Protein AF-A0A9W6VK78-F1 (afdb_monomer_lite)

InterPro domains:
  IPR051917 Transposase/Integrase Enzymes [PTHR10948] (5-102)

Sequence (120 aa):
MVSGGNYWALRAQCWADRLRKRPNDRKILTSPKLAGAVADGLREKWSPMQIVRRLRREHPEDDSWWVSHETIYRTLFIQAKGTLRSEVREGLRRGRVQRRPRVFLGAGQPSRWRVRWRAR

Radius of gyration: 25.86 Å; chains: 1; bounding box: 52×33×96 Å

Secondary structure (DSSP, 8-state):
-------THHHHHHHHHHHHT-----HHHH-HHHHHHHHHHHHTT--HHHHHHHHHHH-SS-GGG---HHHHHHHHHHHTTSSTTHHHHHTSSS--SSPPPP----S----S--------

pLDDT: mean 70.78, std 17.79, range [32.41, 93.81]

Structure (mmCIF, N/CA/C/O backbone):
data_AF-A0A9W6VK78-F1
#
_entry.id   AF-A0A9W6VK78-F1
#
loop_
_atom_site.group_PDB
_atom_site.id
_atom_site.type_symbol
_atom_site.label_atom_id
_atom_site.label_alt_id
_atom_site.label_comp_id
_atom_site.label_asym_id
_atom_site.label_entity_id
_atom_site.label_seq_id
_atom_site.pdbx_PDB_ins_code
_atom_site.Cartn_x
_atom_site.Cartn_y
_atom_site.Cartn_z
_atom_site.occupancy
_atom_site.B_iso_or_equiv
_atom_site.auth_seq_id
_atom_site.auth_comp_id
_atom_site.auth_asym_id
_atom_site.auth_atom_id
_atom_site.pdbx_PDB_model_num
ATOM 1 N N . MET A 1 1 ? 40.427 -2.554 -46.859 1.00 38.41 1 MET A N 1
ATOM 2 C CA . MET A 1 1 ? 40.178 -1.418 -45.945 1.00 38.41 1 MET A CA 1
ATOM 3 C C . MET A 1 1 ? 39.104 -1.864 -44.969 1.00 38.41 1 MET A C 1
ATOM 5 O O . MET A 1 1 ? 37.967 -2.039 -45.382 1.00 38.41 1 MET A O 1
ATOM 9 N N . VAL A 1 2 ? 39.484 -2.216 -43.739 1.00 48.25 2 VAL A N 1
ATOM 10 C CA . VAL A 1 2 ? 38.560 -2.809 -42.759 1.00 48.25 2 VAL A CA 1
ATOM 11 C C . VAL A 1 2 ? 37.737 -1.679 -42.150 1.00 48.25 2 VAL A C 1
ATOM 13 O O . VAL A 1 2 ? 38.293 -0.796 -41.501 1.00 48.25 2 VAL A O 1
ATOM 16 N N . SER A 1 3 ? 36.432 -1.677 -42.417 1.00 51.03 3 SER A N 1
ATOM 17 C CA . SER A 1 3 ? 35.473 -0.742 -41.835 1.00 51.03 3 SER A CA 1
ATOM 18 C C . SER A 1 3 ? 35.590 -0.769 -40.312 1.00 51.03 3 SER A C 1
ATOM 20 O O . SER A 1 3 ? 35.324 -1.793 -39.682 1.00 51.03 3 SER A O 1
ATOM 22 N N . GLY A 1 4 ? 36.030 0.354 -39.738 1.00 52.66 4 GLY A N 1
ATOM 23 C CA . GLY A 1 4 ? 36.150 0.548 -38.299 1.00 52.66 4 GLY A CA 1
ATOM 24 C C . GLY A 1 4 ? 34.836 0.197 -37.610 1.00 52.66 4 GLY A C 1
ATOM 25 O O . GLY A 1 4 ? 33.775 0.687 -37.998 1.00 52.66 4 GLY A O 1
ATOM 26 N N . GLY A 1 5 ? 34.927 -0.707 -36.634 1.00 57.69 5 GLY A N 1
ATOM 27 C CA . GLY A 1 5 ? 33.796 -1.261 -35.905 1.00 57.69 5 GLY A CA 1
ATOM 28 C C . GLY A 1 5 ? 32.855 -0.164 -35.429 1.00 57.69 5 GLY A C 1
ATOM 29 O O . GLY A 1 5 ? 33.245 0.738 -34.691 1.00 57.69 5 GLY A O 1
ATOM 30 N N . ASN A 1 6 ? 31.608 -0.248 -35.883 1.00 62.41 6 ASN A N 1
ATOM 31 C CA . ASN A 1 6 ? 30.543 0.669 -35.512 1.00 62.41 6 ASN A CA 1
ATOM 32 C C . ASN A 1 6 ? 30.438 0.657 -33.978 1.00 62.41 6 ASN A C 1
ATOM 34 O O . ASN A 1 6 ? 30.142 -0.385 -33.407 1.00 62.41 6 ASN A O 1
ATOM 38 N N . TYR A 1 7 ? 30.760 1.753 -33.294 1.00 65.31 7 TYR A N 1
ATOM 39 C CA . TYR A 1 7 ? 30.822 1.816 -31.830 1.00 65.31 7 TYR A CA 1
ATOM 40 C C . TYR A 1 7 ? 29.409 2.010 -31.256 1.00 65.31 7 TYR A C 1
ATOM 42 O O . TYR A 1 7 ? 28.781 3.051 -31.435 1.00 65.31 7 TYR A O 1
ATOM 50 N N . TRP A 1 8 ? 28.886 0.997 -30.555 1.00 69.94 8 TRP A N 1
ATOM 51 C CA . TRP A 1 8 ? 27.502 0.956 -30.042 1.00 69.94 8 TRP A CA 1
ATOM 52 C C . TRP A 1 8 ? 27.285 1.770 -28.756 1.00 69.94 8 TRP A C 1
ATOM 54 O O . TRP A 1 8 ? 26.238 1.630 -28.124 1.00 69.94 8 TRP A O 1
ATOM 64 N N . ALA A 1 9 ? 28.222 2.625 -28.334 1.00 74.12 9 ALA A N 1
ATOM 65 C CA . ALA A 1 9 ? 28.111 3.303 -27.039 1.00 74.12 9 ALA A CA 1
ATOM 66 C C . ALA A 1 9 ? 26.905 4.229 -26.924 1.00 74.12 9 ALA A C 1
ATOM 68 O O . ALA A 1 9 ? 26.293 4.283 -25.865 1.00 74.12 9 ALA A O 1
ATOM 69 N N . LEU A 1 10 ? 26.501 4.892 -28.011 1.00 79.62 10 LEU A N 1
ATOM 70 C CA . LEU A 1 10 ? 25.277 5.698 -28.008 1.00 79.62 10 LEU A CA 1
ATOM 71 C C . LEU A 1 10 ? 24.036 4.830 -27.750 1.00 79.62 10 LEU A C 1
ATOM 73 O O . LEU A 1 10 ? 23.178 5.203 -26.954 1.00 79.62 10 LEU A O 1
ATOM 77 N N . ARG A 1 11 ? 23.965 3.627 -28.340 1.00 82.06 11 ARG A N 1
ATOM 78 C CA . ARG A 1 11 ? 22.892 2.668 -28.036 1.00 82.06 11 ARG A CA 1
ATOM 79 C C . ARG A 1 11 ? 22.997 2.167 -26.598 1.00 82.06 11 ARG A C 1
ATOM 81 O O . ARG A 1 11 ? 21.993 2.192 -25.897 1.00 82.06 11 ARG A O 1
ATOM 88 N N . ALA A 1 12 ? 24.180 1.765 -26.139 1.00 81.06 12 ALA A N 1
ATOM 89 C CA . ALA A 1 12 ? 24.381 1.296 -24.768 1.00 81.06 12 ALA A CA 1
ATOM 90 C C . ALA A 1 12 ? 23.970 2.358 -23.729 1.00 81.06 12 ALA A C 1
ATOM 92 O O . ALA A 1 12 ? 23.257 2.041 -22.776 1.00 81.06 12 ALA A O 1
ATOM 93 N N . GLN A 1 13 ? 24.323 3.625 -23.967 1.00 84.38 13 GLN A N 1
ATOM 94 C CA . GLN A 1 13 ? 23.947 4.760 -23.128 1.00 84.38 13 GLN A CA 1
ATOM 95 C C . GLN A 1 13 ? 22.430 4.997 -23.139 1.00 84.38 13 GLN A C 1
ATOM 97 O O . GLN A 1 13 ? 21.817 5.065 -22.076 1.00 84.38 13 GLN A O 1
ATOM 102 N N . CYS A 1 14 ? 21.787 5.017 -24.313 1.00 86.81 14 CYS A N 1
ATOM 103 C CA . CYS A 1 14 ? 20.328 5.135 -24.395 1.00 86.81 14 CYS A CA 1
ATOM 104 C C . CYS A 1 14 ? 19.600 4.002 -23.656 1.00 86.81 14 CYS A C 1
ATOM 106 O O . CYS A 1 14 ? 18.584 4.251 -23.008 1.00 86.81 14 CYS A O 1
ATOM 108 N N . TRP A 1 15 ? 20.096 2.764 -23.738 1.00 82.88 15 TRP A N 1
ATOM 109 C CA . TRP A 1 15 ? 19.541 1.626 -22.999 1.00 82.88 15 TRP A CA 1
ATOM 110 C C . TRP A 1 15 ? 19.713 1.795 -21.485 1.00 82.88 15 TRP A C 1
ATOM 112 O O . TRP A 1 15 ? 18.752 1.599 -20.737 1.00 82.88 15 TRP A O 1
ATOM 122 N N . ALA A 1 16 ? 20.894 2.227 -21.035 1.00 84.81 16 ALA A N 1
ATOM 123 C CA . ALA A 1 16 ? 21.168 2.505 -19.629 1.00 84.81 16 ALA A CA 1
ATOM 124 C C . ALA A 1 16 ? 20.252 3.607 -19.070 1.00 84.81 16 ALA A C 1
ATOM 126 O O . ALA A 1 16 ? 19.629 3.417 -18.025 1.00 84.81 16 ALA A O 1
ATOM 127 N N . ASP A 1 17 ? 20.084 4.716 -19.793 1.00 85.69 17 ASP A N 1
ATOM 128 C CA . ASP A 1 17 ? 19.213 5.823 -19.382 1.00 85.69 17 ASP A CA 1
ATOM 129 C C . ASP A 1 17 ? 17.734 5.420 -19.335 1.00 85.69 17 ASP A C 1
ATOM 131 O O . ASP A 1 17 ? 16.984 5.864 -18.461 1.00 85.69 17 ASP A O 1
ATOM 135 N N . ARG A 1 18 ? 17.304 4.524 -20.232 1.00 81.12 18 ARG A N 1
ATOM 136 C CA . ARG A 1 18 ? 15.942 3.971 -20.228 1.00 81.12 18 ARG A CA 1
ATOM 137 C C . ARG A 1 18 ? 15.699 3.091 -19.002 1.00 81.12 18 ARG A C 1
ATOM 139 O O . ARG A 1 18 ? 14.663 3.229 -18.355 1.00 81.12 18 ARG A O 1
ATOM 146 N N . LEU A 1 19 ? 16.662 2.241 -18.648 1.00 77.06 19 LEU A N 1
ATOM 147 C CA . LEU A 1 19 ? 16.586 1.356 -17.481 1.00 77.06 19 LEU A CA 1
ATOM 148 C C . LEU A 1 19 ? 16.729 2.114 -16.153 1.00 77.06 19 LEU A C 1
ATOM 150 O O . LEU A 1 19 ? 16.083 1.754 -15.166 1.00 77.06 19 LEU A O 1
ATOM 154 N N . ARG A 1 20 ? 17.510 3.202 -16.131 1.00 79.38 20 ARG A N 1
ATOM 155 C CA . ARG A 1 20 ? 17.716 4.070 -14.960 1.00 79.38 20 ARG A CA 1
ATOM 156 C C . ARG A 1 20 ? 16.421 4.700 -14.445 1.00 79.38 20 ARG A C 1
ATOM 158 O O . ARG A 1 20 ? 16.308 4.940 -13.247 1.00 79.38 20 ARG A O 1
ATOM 165 N N . LYS A 1 21 ? 15.430 4.921 -15.318 1.00 75.31 21 LYS A N 1
ATOM 166 C CA . LYS A 1 21 ? 14.112 5.465 -14.938 1.00 75.31 21 LYS A CA 1
ATOM 167 C C . LYS A 1 21 ? 13.346 4.565 -13.964 1.00 75.31 21 LYS A C 1
ATOM 169 O O . LYS A 1 21 ? 12.545 5.092 -13.202 1.00 75.31 21 LYS A O 1
ATOM 174 N N . ARG A 1 22 ? 13.590 3.245 -14.003 1.00 62.53 22 ARG A N 1
ATOM 175 C CA . ARG A 1 22 ? 13.048 2.184 -13.128 1.00 62.53 22 ARG A CA 1
ATOM 176 C C . ARG A 1 22 ? 11.730 2.559 -12.414 1.00 62.53 22 ARG A C 1
ATOM 178 O O . ARG A 1 22 ? 11.707 2.648 -11.182 1.00 62.53 22 ARG A O 1
ATOM 185 N N . PRO A 1 23 ? 10.645 2.805 -13.172 1.00 61.00 23 PRO A N 1
ATOM 186 C CA . PRO A 1 23 ? 9.366 3.173 -12.583 1.00 61.00 23 PRO A CA 1
ATOM 187 C C . PRO A 1 23 ? 8.902 2.039 -11.666 1.00 61.00 23 PRO A C 1
ATOM 189 O O . PRO A 1 23 ? 8.797 0.886 -12.077 1.00 61.00 23 PRO A O 1
ATOM 192 N N . ASN A 1 24 ? 8.704 2.351 -10.386 1.00 61.53 24 ASN A N 1
ATOM 193 C CA . ASN A 1 24 ? 8.134 1.420 -9.417 1.00 61.53 24 ASN A CA 1
ATOM 194 C C . ASN A 1 24 ? 6.644 1.734 -9.289 1.00 61.53 24 ASN A C 1
ATOM 196 O O . ASN A 1 24 ? 6.195 2.241 -8.256 1.00 61.53 24 ASN A O 1
ATOM 200 N N . ASP A 1 25 ? 5.906 1.490 -10.371 1.00 65.56 25 ASP A N 1
ATOM 201 C CA . ASP A 1 25 ? 4.457 1.634 -10.362 1.00 65.56 25 ASP A CA 1
ATOM 202 C C . ASP A 1 25 ? 3.892 0.567 -9.432 1.00 65.56 25 ASP A C 1
ATOM 204 O O . ASP A 1 25 ? 4.105 -0.638 -9.586 1.00 65.56 25 ASP A O 1
ATOM 208 N N . ARG A 1 26 ? 3.266 1.029 -8.354 1.00 74.06 26 ARG A N 1
ATOM 209 C CA . ARG A 1 26 ? 2.826 0.141 -7.284 1.00 74.06 26 ARG A CA 1
ATOM 210 C C . ARG A 1 26 ? 1.486 -0.447 -7.644 1.00 74.06 26 ARG A C 1
ATOM 212 O O . ARG A 1 26 ? 0.560 0.293 -7.947 1.00 74.06 26 ARG A O 1
ATOM 219 N N . LYS A 1 27 ? 1.350 -1.750 -7.415 1.00 79.75 27 LYS A N 1
ATOM 220 C CA . LYS A 1 27 ? 0.116 -2.517 -7.630 1.00 79.75 27 LYS A CA 1
ATOM 221 C C . LYS A 1 27 ? -1.143 -1.835 -7.071 1.00 79.75 27 LYS A C 1
ATOM 223 O O . LYS A 1 27 ? -2.159 -1.781 -7.751 1.00 79.75 27 LYS A O 1
ATOM 228 N N . ILE A 1 28 ? -1.038 -1.256 -5.869 1.00 82.38 28 ILE A N 1
ATOM 229 C CA . ILE A 1 28 ? -2.127 -0.523 -5.200 1.00 82.38 28 ILE A CA 1
ATOM 230 C C . ILE A 1 28 ? -2.506 0.763 -5.955 1.00 82.38 28 ILE A C 1
ATOM 232 O O . ILE A 1 28 ? -3.678 1.092 -6.026 1.00 82.38 28 ILE A O 1
ATOM 236 N N . LEU A 1 29 ? -1.542 1.488 -6.530 1.00 77.88 29 LEU A N 1
ATOM 237 C CA . LEU A 1 29 ? -1.809 2.729 -7.273 1.00 77.88 29 LEU A CA 1
ATOM 238 C C . LEU A 1 29 ? -2.352 2.451 -8.678 1.00 77.88 29 LEU A C 1
ATOM 240 O O . LEU A 1 29 ? -3.134 3.236 -9.198 1.00 77.88 29 LEU A O 1
ATOM 244 N N . THR A 1 30 ? -1.950 1.332 -9.278 1.00 83.31 30 THR A N 1
ATOM 245 C CA . THR A 1 30 ? -2.420 0.908 -10.601 1.00 83.31 30 THR A CA 1
ATOM 246 C C . THR A 1 30 ? -3.832 0.311 -10.553 1.00 83.31 30 THR A C 1
ATOM 248 O O . THR A 1 30 ? -4.555 0.379 -11.540 1.00 83.31 30 THR A O 1
ATOM 251 N N . SER A 1 31 ? -4.243 -0.264 -9.415 1.00 85.50 31 SER A N 1
ATOM 252 C CA . SER A 1 31 ? -5.496 -1.022 -9.295 1.00 85.50 31 SER A CA 1
ATOM 253 C C . SER A 1 31 ? -6.492 -0.334 -8.346 1.00 85.50 31 SER A C 1
ATOM 255 O O . SER A 1 31 ? -6.364 -0.484 -7.128 1.00 85.50 31 SER A O 1
ATOM 257 N N . PRO A 1 32 ? -7.529 0.361 -8.856 1.00 83.94 32 PRO A N 1
ATOM 258 C CA . PRO A 1 32 ? -8.466 1.110 -8.012 1.00 83.94 32 PRO A CA 1
ATOM 259 C C . PRO A 1 32 ? -9.299 0.214 -7.084 1.00 83.94 32 PRO A C 1
ATOM 261 O O . PRO A 1 32 ? -9.567 0.597 -5.949 1.00 83.94 32 PRO A O 1
ATOM 264 N N . LYS A 1 33 ? -9.649 -1.007 -7.517 1.00 88.94 33 LYS A N 1
ATOM 265 C CA . LYS A 1 33 ? -10.376 -1.985 -6.684 1.00 88.94 33 LYS A CA 1
ATOM 266 C C . LYS A 1 33 ? -9.587 -2.366 -5.427 1.00 88.94 33 LYS A C 1
ATOM 268 O O . LYS A 1 33 ? -10.114 -2.335 -4.320 1.00 88.94 33 LYS A O 1
ATOM 273 N N . LEU A 1 34 ? -8.299 -2.659 -5.605 1.00 88.44 34 LEU A N 1
ATOM 274 C CA . LEU A 1 34 ? -7.389 -3.002 -4.516 1.00 88.44 34 LEU A CA 1
ATOM 275 C C . LEU A 1 34 ? -7.164 -1.810 -3.576 1.00 88.44 34 LEU A C 1
ATOM 277 O O . LEU A 1 34 ? -7.123 -1.987 -2.362 1.00 88.44 34 LEU A O 1
ATOM 281 N N . ALA A 1 35 ? -7.039 -0.597 -4.124 1.00 86.56 35 ALA A N 1
ATOM 282 C CA . ALA A 1 35 ? -6.933 0.621 -3.325 1.00 86.56 35 ALA A CA 1
ATOM 283 C C . ALA A 1 35 ? -8.177 0.857 -2.456 1.00 86.56 35 ALA A C 1
ATOM 285 O O . ALA A 1 35 ? -8.026 1.192 -1.283 1.00 86.56 35 ALA A O 1
ATOM 286 N N . GLY A 1 36 ? -9.377 0.636 -3.006 1.00 86.00 36 GLY A N 1
ATOM 287 C CA . GLY A 1 36 ? -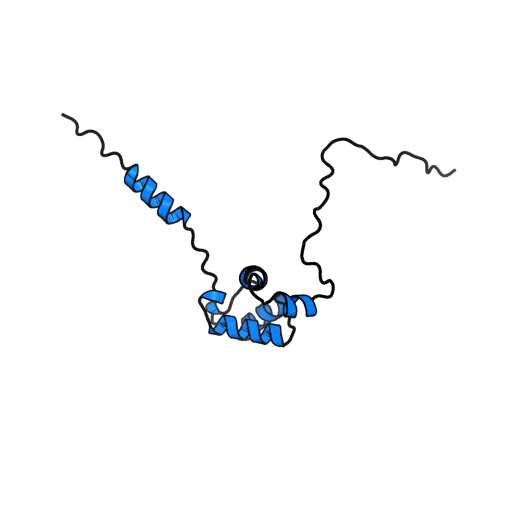10.643 0.733 -2.275 1.00 86.00 36 GLY A CA 1
ATOM 288 C C . GLY A 1 36 ? -10.700 -0.230 -1.091 1.00 86.00 36 GLY A C 1
ATOM 289 O O . GLY A 1 36 ? -10.829 0.213 0.044 1.00 86.00 36 GLY A O 1
ATOM 290 N N . ALA A 1 37 ? -10.452 -1.521 -1.325 1.00 89.69 37 ALA A N 1
ATOM 291 C CA . ALA A 1 37 ? -10.470 -2.527 -0.259 1.00 89.69 3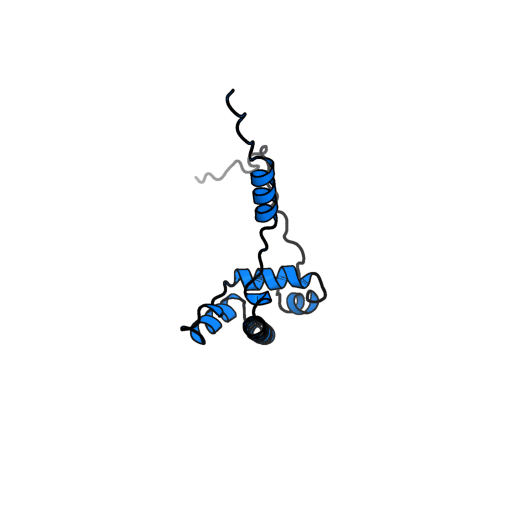7 ALA A CA 1
ATOM 292 C C . ALA A 1 37 ? -9.437 -2.251 0.854 1.00 89.69 37 ALA A C 1
ATOM 294 O O . ALA A 1 37 ? -9.702 -2.460 2.039 1.00 89.69 37 ALA A O 1
ATOM 295 N N . VAL A 1 38 ? -8.251 -1.743 0.493 1.00 88.25 38 VAL A N 1
ATOM 296 C CA . VAL A 1 38 ? -7.249 -1.306 1.479 1.00 88.25 38 VAL A CA 1
ATOM 297 C C . VAL A 1 38 ? -7.740 -0.082 2.259 1.00 88.25 38 VAL A C 1
ATOM 299 O O . VAL A 1 38 ? -7.543 -0.030 3.472 1.00 88.25 38 VAL A O 1
ATOM 302 N N . ALA A 1 39 ? -8.374 0.892 1.601 1.00 86.19 39 ALA A N 1
ATOM 303 C CA . ALA A 1 39 ? -8.923 2.080 2.253 1.00 86.19 39 ALA A CA 1
ATOM 304 C C . ALA A 1 39 ? -10.065 1.734 3.220 1.00 86.19 39 ALA A C 1
ATOM 306 O O . ALA A 1 39 ? -10.098 2.261 4.332 1.00 86.19 39 ALA A O 1
ATOM 307 N N . ASP A 1 40 ? -10.946 0.811 2.839 1.00 87.94 40 ASP A N 1
ATOM 308 C CA . ASP A 1 40 ? -12.048 0.345 3.682 1.00 87.94 40 ASP A CA 1
ATOM 309 C C . ASP A 1 40 ? -11.521 -0.394 4.918 1.00 87.94 40 ASP A C 1
ATOM 311 O O . ASP A 1 40 ? -11.866 -0.034 6.044 1.00 87.94 40 ASP A O 1
ATOM 315 N N . GLY A 1 41 ? -10.559 -1.308 4.742 1.00 88.31 41 GLY A N 1
ATOM 316 C CA . GLY A 1 41 ? -9.909 -1.983 5.869 1.00 88.31 41 GLY A CA 1
ATOM 317 C C . GLY A 1 41 ? -9.188 -1.022 6.827 1.00 88.31 41 GLY A C 1
ATOM 318 O O . GLY A 1 41 ? -9.176 -1.236 8.040 1.00 88.31 41 GLY A O 1
ATOM 319 N N . LEU A 1 42 ? -8.615 0.073 6.316 1.00 86.31 42 LEU A N 1
ATOM 320 C CA . LEU A 1 42 ? -8.018 1.118 7.155 1.00 86.31 42 LEU A CA 1
ATOM 321 C C . LEU A 1 42 ? -9.071 1.955 7.893 1.00 86.31 42 LEU A C 1
ATOM 323 O O . LEU A 1 42 ? -8.848 2.304 9.054 1.00 86.31 42 LEU A O 1
ATOM 327 N N . ARG A 1 43 ? -10.217 2.248 7.263 1.00 86.25 43 ARG A N 1
ATOM 328 C CA . ARG A 1 43 ? -11.350 2.947 7.897 1.00 86.25 43 ARG A CA 1
ATOM 329 C C . ARG A 1 43 ? -11.934 2.122 9.049 1.00 86.25 43 ARG A C 1
ATOM 331 O O . ARG A 1 43 ? -12.275 2.674 10.092 1.00 86.25 43 ARG A O 1
ATOM 338 N N . GLU A 1 44 ? -11.931 0.800 8.908 1.00 88.94 44 GLU A N 1
ATOM 339 C CA . GLU A 1 44 ? -12.283 -0.164 9.960 1.00 88.94 44 GLU A CA 1
ATOM 340 C C . GLU A 1 44 ? -11.175 -0.386 11.011 1.00 88.94 44 GLU A C 1
ATOM 342 O O . GLU A 1 44 ? -11.300 -1.232 11.898 1.00 88.94 44 GLU A O 1
ATOM 347 N N . LYS A 1 45 ? -10.088 0.397 10.955 1.00 87.75 45 LYS A N 1
ATOM 348 C CA . LYS A 1 45 ? -8.942 0.354 11.880 1.00 87.75 45 LYS A CA 1
ATOM 349 C C . LYS A 1 45 ? -8.182 -0.975 11.877 1.00 87.75 45 LYS A C 1
ATOM 351 O O . LYS A 1 45 ? -7.536 -1.321 12.871 1.00 87.75 45 LYS A O 1
ATOM 356 N N . TRP A 1 46 ? -8.201 -1.719 10.773 1.00 90.31 46 TRP A N 1
ATOM 357 C CA . TRP A 1 46 ? -7.376 -2.918 10.656 1.00 90.31 46 TRP A CA 1
ATOM 358 C C . TRP A 1 46 ? -5.902 -2.562 10.468 1.00 90.31 46 TRP A C 1
ATOM 360 O O . TRP A 1 46 ? -5.524 -1.620 9.770 1.00 90.31 46 TRP A O 1
ATOM 370 N N . SER A 1 47 ? -5.034 -3.380 11.059 1.00 89.12 47 SER A N 1
ATOM 371 C CA . SER A 1 47 ? -3.603 -3.346 10.777 1.00 89.12 47 SER A CA 1
ATOM 372 C C . SER A 1 47 ? -3.338 -3.751 9.320 1.00 89.12 47 SER A C 1
ATOM 374 O O . SER A 1 47 ? -3.978 -4.682 8.823 1.00 89.12 47 SER A O 1
ATOM 376 N N . PRO A 1 48 ? -2.333 -3.171 8.639 1.00 91.00 48 PRO A N 1
ATOM 377 C CA . PRO A 1 48 ? -1.934 -3.583 7.291 1.00 91.00 48 PRO A CA 1
ATOM 378 C C . PRO A 1 48 ? -1.698 -5.089 7.133 1.00 91.00 48 PRO A C 1
ATOM 380 O O . PRO A 1 48 ? -1.999 -5.660 6.088 1.00 91.00 48 PRO A O 1
ATOM 383 N N . MET A 1 49 ? -1.216 -5.770 8.178 1.00 92.81 49 MET A N 1
ATOM 384 C CA . MET A 1 49 ? -1.065 -7.227 8.149 1.00 92.81 49 MET A CA 1
ATOM 385 C C . MET A 1 49 ? -2.413 -7.968 8.161 1.00 92.81 49 MET A C 1
ATOM 387 O O . MET A 1 49 ? -2.529 -9.026 7.545 1.00 92.81 49 MET A O 1
ATOM 391 N N . GLN A 1 50 ? -3.430 -7.430 8.838 1.00 93.81 50 GLN A N 1
ATOM 392 C CA . GLN A 1 50 ? -4.784 -7.994 8.843 1.00 93.81 50 GLN A CA 1
ATOM 393 C C . GLN A 1 50 ? -5.454 -7.812 7.481 1.00 93.81 50 GLN A C 1
ATOM 395 O O . GLN A 1 50 ? -6.008 -8.777 6.964 1.00 93.81 50 GLN A O 1
ATOM 400 N N . ILE A 1 51 ? -5.310 -6.631 6.871 1.00 91.38 51 ILE A N 1
ATOM 401 C CA . ILE A 1 51 ? -5.825 -6.339 5.525 1.00 91.38 51 ILE A CA 1
ATOM 402 C C . ILE A 1 51 ? -5.285 -7.366 4.521 1.00 91.38 51 ILE A C 1
ATOM 404 O O . ILE A 1 51 ? -6.056 -8.042 3.853 1.00 91.38 51 ILE A O 1
ATOM 408 N N . VAL A 1 52 ? -3.966 -7.589 4.486 1.00 93.06 52 VAL A N 1
ATOM 409 C CA . VAL A 1 52 ? -3.350 -8.569 3.568 1.00 93.06 52 VAL A CA 1
ATOM 410 C C . VAL A 1 52 ? -3.862 -9.989 3.785 1.00 93.06 52 VAL A C 1
ATOM 412 O O . VAL A 1 52 ? -4.132 -10.708 2.824 1.00 93.06 52 VAL A O 1
ATOM 415 N N . ARG A 1 53 ? -3.977 -10.419 5.047 1.00 93.81 53 ARG A N 1
ATOM 416 C CA . ARG A 1 53 ? -4.479 -11.762 5.370 1.00 93.81 53 ARG A CA 1
ATOM 417 C C . ARG A 1 53 ? -5.923 -11.944 4.918 1.00 93.81 53 ARG A C 1
ATOM 419 O O . ARG A 1 53 ? -6.274 -13.036 4.488 1.00 93.81 53 ARG A O 1
ATOM 426 N N . ARG A 1 54 ? -6.734 -10.892 5.026 1.00 93.75 54 ARG A N 1
ATOM 427 C CA . ARG A 1 54 ? -8.139 -10.915 4.636 1.00 93.75 54 ARG A CA 1
ATOM 428 C C . ARG A 1 54 ? -8.297 -10.931 3.118 1.00 93.75 54 ARG A C 1
ATOM 430 O O . ARG A 1 54 ? -8.938 -11.840 2.615 1.00 93.75 54 ARG A O 1
ATOM 437 N N . LEU A 1 55 ? -7.576 -10.063 2.404 1.00 92.19 55 LEU A N 1
ATOM 438 C CA . LEU A 1 55 ? -7.554 -10.045 0.934 1.00 92.19 55 LEU A CA 1
ATOM 439 C C . LEU A 1 55 ? -7.139 -11.402 0.349 1.00 92.19 55 LEU A C 1
ATOM 441 O O . LEU A 1 55 ? -7.749 -11.879 -0.597 1.00 92.19 55 LEU A O 1
ATOM 445 N N . ARG A 1 56 ? -6.145 -12.071 0.948 1.00 91.44 56 ARG A N 1
ATOM 446 C CA . ARG A 1 56 ? -5.737 -13.428 0.539 1.00 91.44 56 ARG A CA 1
ATOM 447 C C . ARG A 1 56 ? -6.765 -14.515 0.840 1.00 91.44 56 ARG A C 1
ATOM 449 O O . ARG A 1 56 ? -6.740 -15.553 0.193 1.00 91.44 56 ARG A O 1
ATOM 456 N N . ARG A 1 57 ? -7.605 -14.321 1.858 1.00 91.75 57 ARG A N 1
ATOM 457 C CA . ARG A 1 57 ? -8.662 -15.271 2.221 1.00 91.75 57 ARG A CA 1
ATOM 458 C C . ARG A 1 57 ? -9.900 -15.084 1.345 1.00 91.75 57 ARG A C 1
ATOM 460 O O . ARG A 1 57 ? -10.545 -16.069 1.023 1.00 91.75 57 ARG A O 1
ATOM 467 N N . GLU A 1 58 ? -10.224 -13.840 1.008 1.00 91.25 58 GLU A N 1
ATOM 468 C CA . GLU A 1 58 ? -11.384 -13.473 0.189 1.00 91.25 58 GLU A CA 1
ATOM 469 C C . GLU A 1 58 ? -11.124 -13.691 -1.308 1.00 91.25 58 GLU A C 1
ATOM 471 O O . GLU A 1 58 ? -12.058 -14.008 -2.035 1.00 91.25 58 GLU A O 1
ATOM 476 N N . HIS A 1 59 ? -9.864 -13.587 -1.750 1.00 88.69 59 HIS A N 1
ATOM 477 C CA . HIS A 1 59 ? -9.454 -13.784 -3.145 1.00 88.69 59 HIS A CA 1
ATOM 478 C C . HIS A 1 59 ? -8.257 -14.748 -3.258 1.00 88.69 59 HIS A C 1
ATOM 480 O O . HIS A 1 59 ? -7.125 -14.317 -3.527 1.00 88.69 59 HIS A O 1
ATOM 486 N N . PRO A 1 60 ? -8.456 -16.055 -3.008 1.00 88.88 60 PRO A N 1
ATOM 487 C CA . PRO A 1 60 ? -7.387 -17.038 -3.138 1.00 88.88 60 PRO A CA 1
ATOM 488 C C . PRO A 1 60 ? -7.042 -17.355 -4.603 1.00 88.88 60 PRO A C 1
ATOM 490 O O . PRO A 1 60 ? -5.906 -17.728 -4.871 1.00 88.88 60 PRO A O 1
ATOM 493 N N . GLU A 1 61 ? -7.977 -17.184 -5.541 1.00 89.12 61 GLU A N 1
ATOM 494 C CA . GLU A 1 61 ? -7.775 -17.466 -6.973 1.00 89.12 61 GLU A CA 1
ATOM 495 C C . GLU A 1 61 ? -7.183 -16.313 -7.802 1.00 89.12 61 GLU A C 1
ATOM 497 O O . GLU A 1 61 ? -6.766 -16.539 -8.937 1.00 89.12 61 GLU A O 1
ATOM 502 N N . ASP A 1 62 ? -7.129 -15.089 -7.268 1.00 87.44 62 ASP A N 1
ATOM 503 C CA . ASP A 1 62 ? -6.648 -13.917 -8.009 1.00 87.44 62 ASP A CA 1
ATOM 504 C C . ASP A 1 62 ? -5.438 -13.260 -7.326 1.00 87.44 62 ASP A C 1
ATOM 506 O O . ASP A 1 62 ? -5.540 -12.474 -6.376 1.00 87.44 62 ASP A O 1
ATOM 510 N N . ASP A 1 63 ? -4.261 -13.535 -7.893 1.00 84.44 63 ASP A N 1
ATOM 511 C CA . ASP A 1 63 ? -2.971 -12.984 -7.476 1.00 84.44 63 ASP A CA 1
ATOM 512 C C . ASP A 1 63 ? -2.921 -11.451 -7.540 1.00 84.44 63 ASP A C 1
ATOM 514 O O . ASP A 1 63 ? -2.057 -10.820 -6.915 1.00 84.44 63 ASP A O 1
ATOM 518 N N . SER A 1 64 ? -3.824 -10.803 -8.282 1.00 85.00 64 SER A N 1
ATOM 519 C CA . SER A 1 64 ? -3.916 -9.342 -8.364 1.00 85.00 64 SER A CA 1
ATOM 520 C C . SER A 1 64 ? -4.181 -8.713 -6.995 1.00 85.00 64 SER A C 1
ATOM 522 O O . SER A 1 64 ? -3.658 -7.630 -6.714 1.00 85.00 64 SER A O 1
ATOM 524 N N . TRP A 1 65 ? -4.875 -9.432 -6.107 1.00 86.25 65 TRP A N 1
ATOM 525 C CA . TRP A 1 65 ? -5.180 -9.017 -4.734 1.00 86.25 65 TRP A CA 1
ATOM 526 C C . TRP A 1 65 ? -4.031 -9.237 -3.756 1.00 86.25 65 TRP A C 1
ATOM 528 O O . TRP A 1 65 ? -4.021 -8.694 -2.648 1.00 86.25 65 TRP A O 1
ATOM 538 N N . TRP A 1 66 ? -3.028 -10.020 -4.151 1.00 89.56 66 TRP A N 1
ATOM 539 C CA . TRP A 1 66 ? -1.930 -10.370 -3.271 1.00 89.56 66 TRP A CA 1
ATOM 540 C C . TRP A 1 66 ? -0.928 -9.220 -3.215 1.00 89.56 66 TRP A C 1
ATOM 542 O O . TRP A 1 66 ? -0.157 -8.965 -4.146 1.00 89.56 66 TRP A O 1
ATOM 552 N N . VAL A 1 67 ? -0.930 -8.523 -2.081 1.00 88.75 67 VAL A N 1
ATOM 553 C CA . VAL A 1 67 ? 0.020 -7.459 -1.753 1.00 88.75 67 VAL A CA 1
ATOM 554 C C . VAL A 1 67 ? 0.707 -7.720 -0.424 1.00 88.75 67 VAL A C 1
ATOM 556 O O . VAL A 1 67 ? 0.142 -8.313 0.488 1.00 88.75 67 VAL A O 1
ATOM 559 N N . SER A 1 68 ? 1.950 -7.255 -0.300 1.00 89.12 68 SER A N 1
ATOM 560 C CA . SER A 1 68 ? 2.648 -7.258 0.983 1.00 89.12 68 SER A CA 1
ATOM 561 C C . SER A 1 68 ? 2.133 -6.128 1.875 1.00 89.12 68 SER A C 1
ATOM 563 O O . SER A 1 68 ? 1.810 -5.038 1.397 1.00 89.12 68 SER A O 1
ATOM 565 N N . HIS A 1 69 ? 2.138 -6.353 3.188 1.00 86.94 69 HIS A N 1
ATOM 566 C CA . HIS A 1 69 ? 1.790 -5.329 4.176 1.00 86.94 69 HIS A CA 1
ATOM 567 C C . HIS A 1 69 ? 2.777 -4.155 4.118 1.00 86.94 69 HIS A C 1
ATOM 569 O O . HIS A 1 69 ? 2.398 -3.014 4.363 1.00 86.94 69 HIS A O 1
ATOM 575 N N . GLU A 1 70 ? 4.016 -4.412 3.692 1.00 87.12 70 GLU A N 1
ATOM 576 C CA . GLU A 1 70 ? 5.006 -3.365 3.452 1.00 87.12 70 GLU A CA 1
ATOM 577 C C . GLU A 1 70 ? 4.648 -2.485 2.248 1.00 87.12 70 GLU A C 1
ATOM 579 O O . GLU A 1 70 ? 4.935 -1.290 2.248 1.00 87.12 70 GLU A O 1
ATOM 584 N N . THR A 1 71 ? 3.949 -3.029 1.243 1.00 88.12 71 THR A N 1
ATOM 585 C CA . THR A 1 71 ? 3.416 -2.231 0.128 1.00 88.12 71 THR A CA 1
ATOM 586 C C . THR A 1 71 ? 2.348 -1.263 0.632 1.00 88.12 71 THR A C 1
ATOM 588 O O . THR A 1 71 ? 2.390 -0.094 0.257 1.00 88.12 71 THR A O 1
ATOM 591 N N . ILE A 1 72 ? 1.463 -1.717 1.529 1.00 85.69 72 ILE A N 1
ATOM 592 C CA . ILE A 1 72 ? 0.435 -0.878 2.169 1.00 85.69 72 ILE A CA 1
ATOM 593 C C . ILE A 1 72 ? 1.085 0.211 3.034 1.00 85.69 72 ILE A C 1
ATOM 595 O O . ILE A 1 72 ? 0.728 1.384 2.928 1.00 85.69 72 ILE A O 1
ATOM 599 N N . TYR A 1 73 ? 2.094 -0.128 3.844 1.00 87.56 73 TYR A N 1
ATOM 600 C CA . TYR A 1 73 ? 2.851 0.877 4.599 1.00 87.56 73 TYR A CA 1
ATOM 601 C C . TYR A 1 73 ? 3.501 1.900 3.675 1.00 87.56 73 TYR A C 1
ATOM 603 O O . TYR A 1 73 ? 3.390 3.108 3.874 1.00 87.56 73 TYR A O 1
ATOM 611 N N . ARG A 1 74 ? 4.162 1.431 2.624 1.00 81.44 74 ARG A N 1
ATOM 612 C CA . ARG A 1 74 ? 4.866 2.290 1.685 1.00 81.44 74 ARG A CA 1
ATOM 613 C C . ARG A 1 74 ? 3.904 3.208 0.919 1.00 81.44 74 ARG A C 1
ATOM 615 O O . ARG A 1 74 ? 4.282 4.344 0.641 1.00 81.44 74 ARG A O 1
ATOM 622 N N . THR A 1 75 ? 2.680 2.777 0.601 1.00 78.62 75 THR A N 1
ATOM 623 C CA . THR A 1 75 ? 1.646 3.664 0.037 1.00 78.62 75 THR A CA 1
ATOM 624 C C . THR A 1 75 ? 1.143 4.666 1.059 1.00 78.62 75 THR A C 1
ATOM 626 O O . THR A 1 75 ? 1.091 5.844 0.728 1.00 78.62 75 THR A O 1
ATOM 629 N N . LEU A 1 76 ? 0.891 4.246 2.301 1.00 75.94 76 LEU A N 1
ATOM 630 C CA . LEU A 1 76 ? 0.493 5.150 3.381 1.00 75.94 76 LEU A CA 1
ATOM 631 C C . LEU A 1 76 ? 1.529 6.255 3.592 1.00 75.94 76 LEU A C 1
ATOM 633 O O . LEU A 1 76 ? 1.191 7.429 3.566 1.00 75.94 76 LEU A O 1
ATOM 637 N N . PHE A 1 77 ? 2.808 5.910 3.724 1.00 67.56 77 PHE A N 1
ATOM 638 C CA . PHE A 1 77 ? 3.847 6.885 4.062 1.00 67.56 77 PHE A CA 1
ATOM 639 C C . PHE A 1 77 ? 4.309 7.760 2.891 1.00 67.56 77 PHE A C 1
ATOM 641 O O . PHE A 1 77 ? 4.806 8.862 3.121 1.00 67.56 77 PHE A O 1
ATOM 648 N N . ILE A 1 78 ? 4.177 7.293 1.646 1.00 62.81 78 ILE A N 1
ATOM 649 C CA . ILE A 1 78 ? 4.620 8.052 0.465 1.00 62.81 78 ILE A CA 1
ATOM 650 C C . ILE A 1 78 ? 3.492 8.909 -0.107 1.00 62.81 78 ILE A C 1
ATOM 652 O O . ILE A 1 78 ? 3.777 10.018 -0.551 1.00 62.81 78 ILE A O 1
ATOM 656 N N . GLN A 1 79 ? 2.237 8.450 -0.033 1.00 54.53 79 GLN A N 1
ATOM 657 C CA . GLN A 1 79 ? 1.070 9.251 -0.419 1.00 54.53 79 GLN A CA 1
ATOM 658 C C . GLN A 1 79 ? 0.650 10.239 0.686 1.00 54.53 79 GLN A C 1
ATOM 660 O O . GLN A 1 79 ? 0.208 11.337 0.371 1.00 54.53 79 GLN A O 1
ATOM 665 N N . ALA A 1 80 ? 0.918 9.964 1.973 1.00 50.88 80 ALA A N 1
ATOM 666 C CA . ALA A 1 80 ? 0.684 10.924 3.068 1.00 50.88 80 ALA A CA 1
ATOM 667 C C . ALA A 1 80 ? 1.620 12.154 3.071 1.00 50.88 80 ALA A C 1
ATOM 669 O O . ALA A 1 80 ? 1.663 12.904 4.050 1.00 50.88 80 ALA A 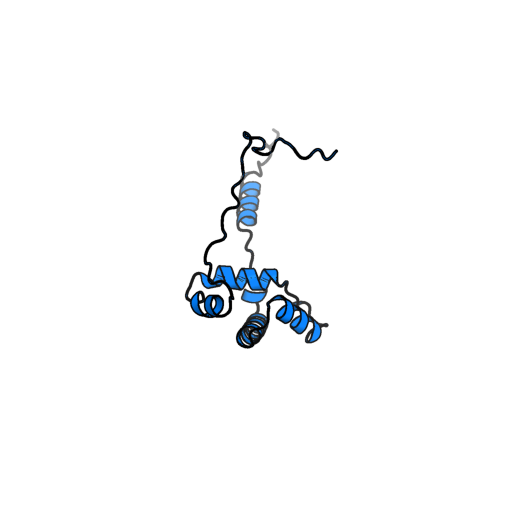O 1
ATOM 670 N N . LYS A 1 81 ? 2.377 12.399 1.990 1.00 49.91 81 LYS A N 1
ATOM 671 C CA . LYS A 1 81 ? 3.055 13.686 1.777 1.00 49.91 81 LYS A CA 1
ATOM 672 C C . LYS A 1 81 ? 2.078 14.839 1.492 1.00 49.91 81 LYS A C 1
ATOM 674 O O . LYS A 1 81 ? 2.492 15.984 1.622 1.00 49.91 81 LYS A O 1
ATOM 679 N N . GLY A 1 82 ? 0.805 14.560 1.200 1.00 48.97 82 GLY A N 1
ATOM 680 C CA . GLY A 1 82 ? -0.279 15.546 1.176 1.00 48.97 82 GLY A CA 1
ATOM 681 C C . GLY A 1 82 ? -1.432 15.090 2.069 1.00 48.97 82 GLY A C 1
ATOM 682 O O . GLY A 1 82 ? -1.942 13.994 1.875 1.00 48.97 82 GLY A O 1
ATOM 683 N N . THR A 1 83 ? -1.767 15.910 3.072 1.00 43.81 83 THR A N 1
ATOM 684 C CA . THR A 1 83 ? -2.967 15.904 3.950 1.00 43.81 83 THR A CA 1
ATOM 685 C C . THR A 1 83 ? -3.318 14.652 4.782 1.00 43.81 83 THR A C 1
ATOM 687 O O . THR A 1 83 ? -3.795 14.814 5.904 1.00 43.81 83 THR A O 1
ATOM 690 N N . LEU A 1 84 ? -2.972 13.425 4.377 1.00 50.19 84 LEU A N 1
ATOM 691 C CA . LEU A 1 84 ? -3.238 12.171 5.114 1.00 50.19 84 LEU A CA 1
ATOM 692 C C . LEU A 1 84 ? -2.241 11.904 6.267 1.00 50.19 84 LEU A C 1
ATOM 694 O O . LEU A 1 84 ? -1.864 10.771 6.563 1.00 50.19 84 LEU A O 1
ATOM 698 N N . ARG A 1 85 ? -1.742 12.964 6.909 1.00 52.03 85 ARG A N 1
ATOM 699 C CA . ARG A 1 85 ? -0.917 12.863 8.123 1.00 52.03 85 ARG A CA 1
ATOM 700 C C . ARG A 1 85 ? -1.745 12.944 9.400 1.00 52.03 85 ARG A C 1
ATOM 702 O O . ARG A 1 85 ? -1.257 12.472 10.419 1.00 52.03 85 ARG A O 1
ATOM 709 N N . SER A 1 86 ? -2.952 13.514 9.367 1.00 51.41 86 SER A N 1
ATOM 710 C CA . SER A 1 86 ? -3.775 13.680 10.575 1.00 51.41 86 SER A CA 1
ATOM 711 C C . SER A 1 86 ? -4.474 12.387 10.996 1.00 51.41 86 SER A C 1
ATOM 713 O O . SER A 1 86 ? -4.259 11.939 12.117 1.00 51.41 86 SER A O 1
ATOM 715 N N . GLU A 1 87 ? -5.198 11.719 10.094 1.00 55.06 87 GLU A N 1
ATOM 716 C CA . GLU A 1 87 ? -5.994 10.522 10.436 1.00 55.06 87 GLU A CA 1
ATOM 717 C C . GLU A 1 87 ? -5.118 9.316 10.825 1.00 55.06 87 GLU A C 1
ATOM 719 O O . GLU A 1 87 ? -5.363 8.633 11.819 1.00 55.06 87 GLU A O 1
ATOM 724 N N . VAL A 1 88 ? -4.010 9.098 10.106 1.00 56.09 88 VAL A N 1
ATOM 725 C CA . VAL A 1 88 ? -3.040 8.035 10.433 1.00 56.09 88 VAL A CA 1
ATOM 726 C C . VAL A 1 88 ? -2.287 8.342 11.736 1.00 56.09 88 VAL A C 1
ATOM 728 O O . VAL A 1 88 ? -1.903 7.424 12.458 1.00 56.09 88 VAL A O 1
ATOM 731 N N . ARG A 1 89 ? -2.081 9.621 12.082 1.00 52.06 89 ARG A N 1
ATOM 732 C CA . ARG A 1 89 ? -1.457 10.023 13.356 1.00 52.06 89 ARG A CA 1
ATOM 733 C C . ARG A 1 89 ? -2.385 9.782 14.542 1.00 52.06 89 ARG A C 1
ATOM 735 O O . ARG A 1 89 ? -1.888 9.414 15.603 1.00 52.06 89 ARG A O 1
ATOM 742 N N . GLU A 1 90 ? -3.686 9.967 14.357 1.00 56.50 90 GLU A N 1
ATOM 743 C CA . GLU A 1 90 ? -4.706 9.771 15.389 1.00 56.50 90 GLU A CA 1
ATOM 744 C C . GLU A 1 90 ? -4.919 8.281 15.720 1.00 56.50 90 GLU A C 1
ATOM 746 O O . GLU A 1 90 ? -5.143 7.922 16.873 1.00 56.50 90 GLU A O 1
ATOM 751 N N . GLY A 1 91 ? -4.717 7.390 14.741 1.00 60.84 91 GLY A N 1
ATOM 752 C CA . GLY A 1 91 ? -4.733 5.935 14.946 1.00 60.84 91 GLY A CA 1
ATOM 753 C C . GLY A 1 91 ? -3.466 5.336 15.584 1.00 60.84 91 GLY A C 1
ATOM 754 O O . GLY A 1 91 ? -3.465 4.164 15.969 1.00 60.84 91 GLY A O 1
ATOM 755 N N . LEU A 1 92 ? -2.370 6.096 15.713 1.00 59.34 92 LEU A N 1
ATOM 756 C CA . LEU A 1 92 ? -1.100 5.606 16.261 1.00 59.34 92 LEU A CA 1
ATOM 757 C C . LEU A 1 92 ? -0.956 5.961 17.747 1.00 59.34 92 LEU A C 1
ATOM 759 O O . LEU A 1 92 ? -0.864 7.125 18.123 1.00 59.34 92 LEU A O 1
ATOM 763 N N . ARG A 1 93 ? -0.759 4.947 18.603 1.00 61.91 93 ARG A N 1
ATOM 764 C CA . ARG A 1 93 ? -0.551 5.104 20.063 1.00 61.91 93 ARG A CA 1
ATOM 765 C C . ARG A 1 93 ? 0.626 6.022 20.446 1.00 61.91 93 ARG A C 1
ATOM 767 O O . ARG A 1 93 ? 0.738 6.451 21.590 1.00 61.91 93 ARG A O 1
ATOM 774 N N . ARG A 1 94 ? 1.549 6.297 19.518 1.00 58.06 94 ARG A N 1
ATOM 775 C CA . ARG A 1 94 ? 2.642 7.265 19.689 1.00 58.06 94 ARG A CA 1
ATOM 776 C C . ARG A 1 94 ? 2.726 8.150 18.447 1.00 58.06 94 ARG A C 1
ATOM 778 O O . ARG A 1 94 ? 3.243 7.716 17.423 1.00 58.06 94 ARG A O 1
ATOM 785 N N . GLY A 1 95 ? 2.288 9.404 18.561 1.00 57.62 95 GLY A N 1
ATOM 786 C CA . GLY A 1 95 ? 2.240 10.394 17.474 1.00 57.62 95 GLY A CA 1
ATOM 787 C C . GLY A 1 95 ? 3.597 10.947 17.013 1.00 57.62 95 GLY A C 1
ATOM 788 O O . GLY A 1 95 ? 3.730 12.155 16.810 1.00 57.62 95 GLY A O 1
ATOM 789 N N . ARG A 1 96 ? 4.632 10.107 16.886 1.00 60.78 96 ARG A N 1
ATOM 790 C CA . ARG A 1 96 ? 5.969 10.541 16.453 1.00 60.78 96 ARG A CA 1
ATOM 791 C C . ARG A 1 96 ? 6.094 10.534 14.934 1.00 60.78 96 ARG A C 1
ATOM 793 O O . ARG A 1 96 ? 5.957 9.504 14.291 1.00 60.78 96 ARG A O 1
ATOM 800 N N . VAL A 1 97 ? 6.443 11.700 14.398 1.00 56.09 97 VAL A N 1
ATOM 801 C CA . VAL A 1 97 ? 6.584 11.979 12.959 1.00 56.09 97 VAL A CA 1
ATOM 802 C C . VAL A 1 97 ? 7.967 11.587 12.409 1.00 56.09 97 VAL A C 1
ATOM 804 O O . VAL A 1 97 ? 8.138 11.431 11.204 1.00 56.09 97 VAL A O 1
ATOM 807 N N . GLN A 1 98 ? 8.959 11.409 13.284 1.00 57.41 98 GLN A N 1
ATOM 808 C CA . GLN A 1 98 ? 10.349 11.110 12.933 1.00 57.41 98 GLN A CA 1
ATOM 809 C C . GLN A 1 98 ? 10.885 9.962 13.796 1.00 57.41 98 GLN A C 1
ATOM 811 O O . GLN A 1 98 ? 10.616 9.877 15.002 1.00 57.41 98 GLN A O 1
ATOM 816 N N . ARG A 1 99 ? 11.668 9.074 13.176 1.00 58.47 99 ARG A N 1
ATOM 817 C CA . ARG A 1 99 ? 12.376 7.990 13.865 1.00 58.47 99 ARG A CA 1
ATOM 818 C C . ARG A 1 99 ? 13.536 8.599 14.654 1.00 58.47 99 ARG A C 1
ATOM 820 O O . ARG A 1 99 ? 14.252 9.446 14.133 1.00 58.47 99 ARG A O 1
ATOM 827 N N . ARG A 1 100 ? 13.747 8.177 15.909 1.00 64.62 100 ARG A N 1
ATOM 828 C CA . ARG A 1 100 ? 14.962 8.588 16.631 1.00 64.62 100 ARG A CA 1
ATOM 829 C C . ARG A 1 100 ? 16.176 7.976 15.928 1.00 64.62 100 ARG A C 1
ATOM 831 O O . ARG A 1 100 ? 16.160 6.758 15.710 1.00 64.62 100 ARG A O 1
ATOM 838 N N . PRO A 1 101 ? 17.204 8.771 15.590 1.00 58.06 101 PRO A N 1
ATOM 839 C CA . PRO A 1 101 ? 18.461 8.207 15.138 1.00 58.06 101 PRO A CA 1
ATOM 840 C C . PRO A 1 101 ? 18.979 7.272 16.235 1.00 58.06 101 PRO A C 1
ATOM 842 O O . PRO A 1 101 ? 18.966 7.616 17.420 1.00 58.06 101 PRO A O 1
ATOM 845 N N . ARG A 1 102 ? 19.377 6.055 15.853 1.00 63.91 102 ARG A N 1
ATOM 846 C CA . ARG A 1 102 ? 20.214 5.240 16.733 1.00 63.91 102 ARG A CA 1
ATOM 847 C C . ARG A 1 102 ? 21.544 5.971 16.783 1.00 63.91 102 ARG A C 1
ATOM 849 O O . ARG A 1 102 ? 22.167 6.138 15.740 1.00 63.91 102 ARG A O 1
ATOM 856 N N . VAL A 1 103 ? 21.925 6.447 17.965 1.00 63.88 103 VAL A N 1
ATOM 857 C CA . VAL A 1 103 ? 23.283 6.932 18.199 1.00 63.88 103 VAL A CA 1
ATOM 858 C C . VAL A 1 103 ? 24.192 5.755 17.873 1.00 63.88 103 VAL A C 1
ATOM 860 O O . VAL A 1 103 ? 24.223 4.766 18.604 1.00 63.88 103 VAL A O 1
ATOM 863 N N . PHE A 1 104 ? 24.840 5.807 16.714 1.00 54.41 104 PHE A N 1
ATOM 864 C CA . PHE A 1 104 ? 25.958 4.932 16.435 1.00 54.41 104 PHE A CA 1
ATOM 865 C C . PHE A 1 104 ? 27.082 5.471 17.308 1.00 54.41 104 PHE A C 1
ATOM 867 O O . PHE A 1 104 ? 27.624 6.539 17.031 1.00 54.41 104 PHE A O 1
ATOM 874 N N . LEU A 1 105 ? 27.355 4.791 18.421 1.00 58.62 105 LEU A N 1
AT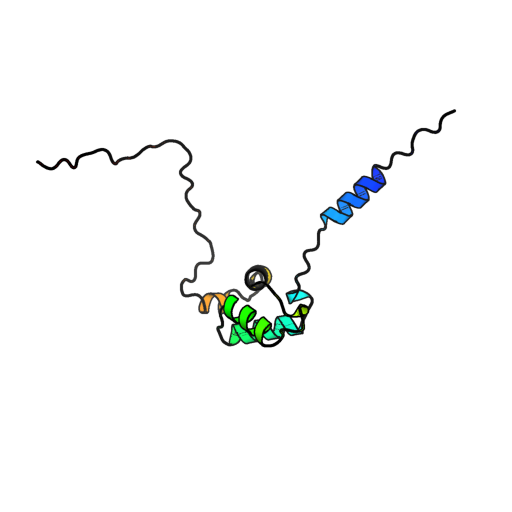OM 875 C CA . LEU A 1 105 ? 28.588 4.998 19.167 1.00 58.62 105 LEU A CA 1
ATOM 876 C C . LEU A 1 105 ? 29.718 4.519 18.250 1.00 58.62 105 LEU A C 1
ATOM 878 O O . LEU A 1 105 ? 30.085 3.346 18.255 1.00 58.62 105 LEU A O 1
ATOM 882 N N . GLY A 1 106 ? 30.178 5.418 17.377 1.00 46.81 106 GLY A N 1
ATOM 883 C CA . GLY A 1 106 ? 31.395 5.240 16.604 1.00 46.81 106 GLY A CA 1
ATOM 884 C C . GLY A 1 106 ? 32.559 5.007 17.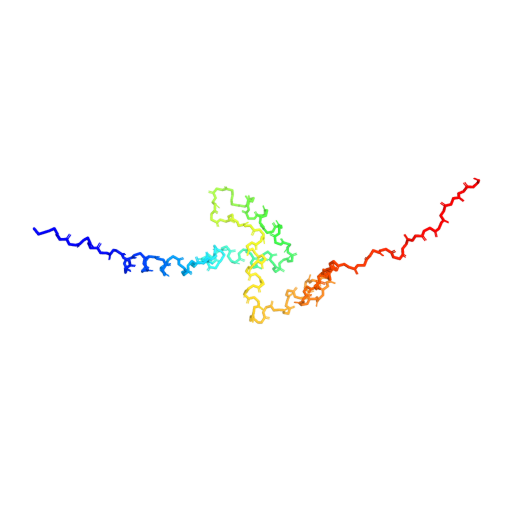559 1.00 46.81 106 GLY A C 1
ATOM 885 O O . GLY A 1 106 ? 32.599 5.576 18.648 1.00 46.81 106 GLY A O 1
ATOM 886 N N . ALA A 1 107 ? 33.443 4.104 17.151 1.00 53.56 107 ALA A N 1
ATOM 887 C CA . ALA A 1 107 ? 34.631 3.645 17.854 1.00 53.56 107 ALA A CA 1
ATOM 888 C C . ALA A 1 107 ? 35.266 4.686 18.797 1.00 53.56 107 ALA A C 1
ATOM 890 O O . ALA A 1 107 ? 35.654 5.765 18.358 1.00 53.56 107 ALA A O 1
ATOM 891 N N . GLY A 1 108 ? 35.434 4.313 20.072 1.00 54.69 108 GLY A N 1
ATOM 892 C CA . GLY A 1 108 ? 36.345 5.020 20.976 1.00 54.69 108 GLY A CA 1
ATOM 893 C C . GLY A 1 108 ? 35.825 5.398 22.362 1.00 54.69 108 GLY A C 1
ATOM 894 O O . GLY A 1 108 ? 36.161 6.474 22.836 1.00 54.69 108 GLY A O 1
ATOM 895 N N . GLN A 1 109 ? 35.069 4.542 23.058 1.00 48.28 109 GLN A N 1
ATOM 896 C CA . GLN A 1 109 ? 35.133 4.534 24.529 1.00 48.28 109 GLN A CA 1
ATOM 897 C C . GLN A 1 109 ? 34.658 3.191 25.108 1.00 48.28 109 GLN A C 1
ATOM 899 O O . GLN A 1 109 ? 33.482 2.848 24.966 1.00 48.28 109 GLN A O 1
ATOM 904 N N . PRO A 1 110 ? 35.530 2.410 25.773 1.00 43.91 110 PRO A N 1
ATOM 905 C CA . PRO A 1 110 ? 35.092 1.248 26.523 1.00 43.91 110 PRO A CA 1
ATOM 906 C C . PRO A 1 110 ? 34.582 1.671 27.909 1.00 43.91 110 PRO A C 1
ATOM 908 O O . PRO A 1 110 ? 35.243 2.390 28.651 1.00 43.91 110 PRO A O 1
ATOM 911 N N . SER A 1 111 ? 33.391 1.172 28.245 1.00 52.75 111 SER A N 1
ATOM 912 C CA . SER A 1 111 ? 32.957 0.761 29.588 1.00 52.75 111 SER A CA 1
ATOM 913 C C . SER A 1 111 ? 33.435 1.594 30.793 1.00 52.75 111 SER A C 1
ATOM 915 O O . SER A 1 111 ? 34.464 1.290 31.399 1.00 52.75 111 SER A O 1
ATOM 917 N N . ARG A 1 112 ? 32.573 2.484 31.302 1.00 44.59 112 ARG A N 1
ATOM 918 C CA . ARG A 1 112 ? 32.578 2.864 32.729 1.00 44.59 112 ARG A CA 1
ATOM 919 C C . ARG A 1 112 ? 31.770 1.850 33.553 1.00 44.59 112 ARG A C 1
ATOM 921 O O . ARG A 1 112 ? 30.832 2.201 34.252 1.00 44.59 112 ARG A O 1
ATOM 928 N N . TRP A 1 113 ? 32.126 0.576 33.426 1.00 40.72 113 TRP A N 1
ATOM 929 C CA . TRP A 1 113 ? 31.710 -0.492 34.335 1.00 40.72 113 TRP A CA 1
ATOM 930 C C . TRP A 1 113 ? 32.892 -1.439 34.480 1.00 40.72 113 TRP A C 1
ATOM 932 O O . TRP A 1 113 ? 33.012 -2.433 33.769 1.00 40.72 113 TRP A O 1
ATOM 942 N N . ARG A 1 114 ? 33.805 -1.098 35.389 1.00 39.75 114 ARG A N 1
ATOM 943 C CA . ARG A 1 114 ? 34.780 -2.050 35.903 1.00 39.75 114 ARG A CA 1
ATOM 944 C C . ARG A 1 114 ? 34.690 -2.039 37.426 1.00 39.75 114 ARG A C 1
ATOM 946 O O . ARG A 1 114 ? 35.100 -1.077 38.059 1.00 39.75 114 ARG A O 1
ATOM 953 N N . VAL A 1 115 ? 34.161 -3.169 37.904 1.00 40.12 115 VAL A N 1
ATOM 954 C CA . VAL A 1 115 ? 34.335 -3.862 39.193 1.00 40.12 115 VAL A CA 1
ATOM 955 C C . VAL A 1 115 ? 33.834 -3.149 40.460 1.00 40.12 115 VAL A C 1
ATOM 957 O O . VAL A 1 115 ? 34.065 -1.972 40.665 1.00 40.12 115 VAL A O 1
ATOM 960 N N . ARG A 1 116 ? 33.140 -3.827 41.383 1.00 34.69 116 ARG A N 1
ATOM 961 C CA . ARG A 1 116 ? 33.492 -5.151 41.915 1.00 34.69 116 ARG A CA 1
ATOM 962 C C . ARG A 1 116 ? 32.295 -5.810 42.620 1.00 34.69 116 ARG A C 1
ATOM 964 O O . ARG A 1 116 ? 31.927 -5.387 43.707 1.00 34.69 116 ARG A O 1
ATOM 971 N N . TRP A 1 117 ? 31.767 -6.894 42.054 1.00 32.41 117 TRP A N 1
ATOM 972 C CA . TRP A 1 117 ? 31.184 -7.969 42.861 1.00 32.41 117 TRP A CA 1
ATOM 973 C C . TRP A 1 117 ? 32.245 -9.053 43.008 1.00 32.41 117 TRP A C 1
ATOM 975 O O . TRP A 1 117 ? 32.698 -9.630 42.021 1.00 32.41 117 TRP A O 1
ATOM 985 N N . ARG A 1 118 ? 32.650 -9.307 44.249 1.00 36.97 118 ARG A N 1
ATOM 986 C CA . ARG A 1 118 ? 33.191 -10.595 44.666 1.00 36.97 118 ARG A CA 1
ATOM 987 C C . ARG A 1 118 ? 32.604 -10.860 46.049 1.00 36.97 118 ARG A C 1
ATOM 989 O O . ARG A 1 118 ? 32.836 -10.086 46.972 1.00 36.97 118 ARG A O 1
ATOM 996 N N . ALA A 1 119 ? 31.743 -11.866 46.115 1.00 36.66 119 ALA A N 1
ATOM 997 C CA . ALA A 1 119 ? 31.225 -12.414 47.353 1.00 36.66 119 ALA A CA 1
ATOM 998 C C . ALA A 1 119 ? 32.282 -13.345 47.961 1.00 36.66 119 ALA A C 1
ATOM 1000 O O . ALA A 1 119 ? 32.859 -14.124 47.207 1.00 36.66 119 ALA A O 1
ATOM 1001 N N . ARG A 1 120 ? 32.415 -13.251 49.291 1.00 40.12 120 ARG A N 1
ATOM 1002 C CA . ARG A 1 120 ? 33.024 -14.194 50.244 1.00 40.12 120 ARG A CA 1
ATOM 1003 C C . ARG A 1 120 ? 34.524 -14.482 50.114 1.00 40.12 120 ARG A C 1
ATOM 1005 O O . ARG A 1 120 ? 34.995 -14.871 49.027 1.00 40.12 120 ARG A O 1
#

Foldseek 3Di: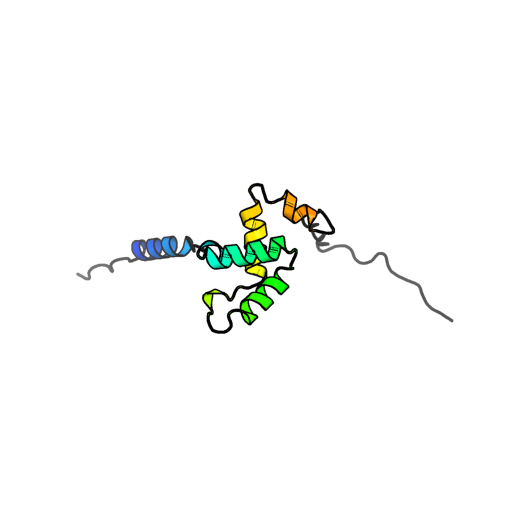
DDPDPDDCVVVVVVVVVVVVVVDPCALLNVDVVLVVLLVVCVVVVHQLVVSQVVLCVVCVPDCSNHDDSVSSVCCQVVVVVPDSLPVVLVSDPDNDPDDDDDPPPPDDDDDPDDDDDDDD

Organism: NCBI:txid342230